Protein AF-A0A1G1EBN3-F1 (afdb_monomer_lite)

Radius of gyration: 19.45 Å; chains: 1; bounding box: 45×35×50 Å

Secondary structure (DSSP, 8-state):
-EEEESS-SS-----TT--EEEEPPTTS---HHHHHTTPPPEEEEEEETTEEEE--GGGGTSS--TTSSEEEE----GGGHHHHHHHHHHTT-SHHHHH-SHHHHHHHHHIIIIII--TT-

Structure (mmCIF, N/CA/C/O backbone):
data_AF-A0A1G1EBN3-F1
#
_entry.id   AF-A0A1G1EBN3-F1
#
loop_
_atom_site.group_PDB
_atom_site.id
_atom_site.type_symbol
_atom_site.label_atom_id
_atom_site.label_alt_id
_atom_site.label_comp_id
_atom_site.label_asym_id
_atom_site.label_entity_id
_atom_site.label_seq_id
_atom_site.pdbx_PDB_ins_code
_atom_site.Cartn_x
_atom_site.Cartn_y
_atom_site.Cartn_z
_atom_site.occupancy
_atom_site.B_iso_or_equiv
_atom_site.auth_seq_id
_atom_site.auth_comp_id
_atom_site.auth_asym_id
_atom_site.auth_atom_id
_atom_site.pdbx_PDB_model_num
ATOM 1 N N . MET A 1 1 ? -9.183 -0.673 -6.731 1.00 83.25 1 MET A N 1
ATOM 2 C CA . MET A 1 1 ? -7.808 -0.748 -6.195 1.00 83.25 1 MET A CA 1
ATOM 3 C C . MET A 1 1 ? -7.002 -1.691 -7.071 1.00 83.25 1 MET A C 1
ATOM 5 O O . MET A 1 1 ? -7.587 -2.631 -7.599 1.00 83.25 1 MET A O 1
ATOM 9 N N . TYR A 1 2 ? -5.710 -1.437 -7.246 1.00 86.19 2 TYR A N 1
ATOM 10 C CA . TYR A 1 2 ? -4.791 -2.349 -7.926 1.00 86.19 2 TYR A CA 1
ATOM 11 C C . TYR A 1 2 ? -3.740 -2.812 -6.922 1.00 86.19 2 TYR A C 1
ATOM 13 O O . TYR A 1 2 ? -3.338 -2.023 -6.069 1.00 86.19 2 TYR A O 1
ATOM 21 N N . ALA A 1 3 ? -3.318 -4.065 -7.014 1.00 88.50 3 ALA A N 1
ATOM 22 C CA . ALA A 1 3 ? -2.127 -4.556 -6.336 1.00 88.50 3 ALA A CA 1
ATOM 23 C C . ALA A 1 3 ? -1.322 -5.371 -7.336 1.00 88.50 3 ALA A C 1
ATOM 25 O O . ALA A 1 3 ? -1.903 -6.033 -8.199 1.00 88.50 3 ALA A O 1
ATOM 26 N N . TYR A 1 4 ? -0.004 -5.326 -7.217 1.00 87.44 4 TYR A N 1
ATOM 27 C CA . TYR A 1 4 ? 0.863 -6.137 -8.046 1.00 87.44 4 TYR A CA 1
ATOM 28 C C . TYR A 1 4 ? 1.952 -6.783 -7.205 1.00 87.44 4 TYR A C 1
ATOM 30 O O . TYR A 1 4 ? 2.278 -6.307 -6.119 1.00 87.44 4 TYR A O 1
ATOM 38 N N . ILE A 1 5 ? 2.497 -7.875 -7.723 1.00 84.56 5 ILE A N 1
ATOM 39 C CA . ILE A 1 5 ? 3.674 -8.531 -7.172 1.00 84.56 5 ILE A CA 1
ATOM 40 C C . ILE A 1 5 ? 4.777 -8.426 -8.214 1.00 84.56 5 ILE A C 1
ATOM 42 O O . ILE A 1 5 ? 4.575 -8.796 -9.373 1.00 84.56 5 ILE A O 1
ATOM 46 N N . GLU A 1 6 ? 5.919 -7.886 -7.782 1.00 79.00 6 GLU A N 1
ATOM 47 C CA . GLU A 1 6 ? 7.106 -7.762 -8.616 1.00 79.00 6 GLU A CA 1
ATOM 48 C C . GLU A 1 6 ? 7.623 -9.150 -9.013 1.00 79.00 6 GLU A C 1
ATOM 50 O O . GLU A 1 6 ? 7.814 -9.388 -10.192 1.00 79.00 6 GLU A O 1
ATOM 55 N N . TRP A 1 7 ? 7.836 -10.062 -8.061 1.00 75.44 7 TRP A N 1
ATOM 56 C CA . TRP A 1 7 ? 8.411 -11.387 -8.311 1.00 75.44 7 TRP A CA 1
ATOM 57 C C . TRP A 1 7 ? 7.324 -12.460 -8.247 1.00 75.44 7 TRP A C 1
ATOM 59 O O . TRP A 1 7 ? 6.870 -12.819 -7.160 1.00 75.44 7 TRP A O 1
ATOM 69 N N . GLY A 1 8 ? 6.883 -12.957 -9.404 1.00 70.81 8 GLY A N 1
ATOM 70 C CA . GLY A 1 8 ? 5.993 -14.116 -9.476 1.00 70.81 8 GLY A CA 1
ATOM 71 C C . GLY A 1 8 ? 6.654 -15.427 -9.017 1.00 70.81 8 GLY A C 1
ATOM 72 O O . GLY A 1 8 ? 7.665 -15.449 -8.319 1.00 70.81 8 GLY A O 1
ATOM 73 N N . SER A 1 9 ? 6.085 -16.567 -9.419 1.00 65.56 9 SER A N 1
ATOM 74 C CA . SER A 1 9 ? 6.592 -17.899 -9.036 1.00 65.56 9 SER A CA 1
ATOM 75 C C . SER A 1 9 ? 7.888 -18.317 -9.744 1.00 65.56 9 SER A C 1
ATOM 77 O O . SER A 1 9 ? 8.420 -19.384 -9.448 1.00 65.56 9 SER A O 1
ATOM 79 N N . GLN A 1 10 ? 8.370 -17.521 -10.700 1.00 63.09 10 GLN A N 1
ATOM 80 C CA . GLN A 1 10 ? 9.575 -17.776 -11.488 1.00 63.09 10 GLN A CA 1
ATOM 81 C C . GLN A 1 10 ? 10.571 -16.627 -11.290 1.00 63.09 10 GLN A C 1
ATOM 83 O O . GLN A 1 10 ? 10.177 -15.485 -11.054 1.00 63.09 10 GLN A O 1
ATOM 88 N N . GLY A 1 11 ? 11.872 -16.917 -11.367 1.00 60.91 11 GLY A N 1
ATOM 89 C CA . GLY A 1 11 ? 12.899 -15.875 -11.306 1.00 60.91 11 GLY A CA 1
ATOM 90 C C . GLY A 1 11 ? 12.799 -14.933 -12.509 1.00 60.91 11 GLY A C 1
ATOM 91 O O . GLY A 1 11 ? 12.636 -15.401 -13.633 1.00 60.91 11 GLY A O 1
ATOM 92 N N . LYS A 1 12 ? 12.918 -13.616 -12.292 1.00 63.53 12 LYS A N 1
ATOM 93 C CA . LYS A 1 12 ? 12.924 -12.653 -13.403 1.00 63.53 12 LYS A CA 1
ATOM 94 C C . LYS A 1 12 ? 14.179 -12.807 -14.241 1.00 63.53 12 LYS A C 1
ATOM 96 O O . LYS A 1 12 ? 15.291 -12.733 -13.713 1.00 63.53 12 LYS A O 1
ATOM 101 N N . THR A 1 13 ? 14.001 -12.924 -15.550 1.00 59.12 13 THR A N 1
ATOM 102 C CA . THR A 1 13 ? 15.106 -12.833 -16.500 1.00 59.12 13 THR A CA 1
ATOM 103 C C . THR A 1 13 ? 14.911 -11.575 -17.327 1.00 59.12 13 THR A C 1
ATOM 105 O O . THR A 1 13 ? 13.888 -11.396 -17.971 1.00 59.12 13 THR A O 1
ATOM 108 N N . GLN A 1 14 ? 15.894 -10.673 -17.334 1.00 60.78 14 GLN A N 1
ATOM 109 C CA . GLN A 1 14 ? 15.813 -9.503 -18.204 1.00 60.78 14 GLN A CA 1
ATOM 110 C C . GLN A 1 14 ? 16.029 -9.943 -19.661 1.00 60.78 14 GLN A C 1
ATOM 112 O O . GLN A 1 14 ? 17.167 -10.149 -20.087 1.00 60.78 14 GLN A O 1
ATOM 117 N N . VAL A 1 15 ? 14.952 -10.058 -20.439 1.00 58.12 15 VAL A N 1
ATOM 118 C CA . VAL A 1 15 ? 15.032 -10.264 -21.890 1.00 58.12 15 VAL A CA 1
ATOM 119 C C . VAL A 1 15 ? 15.064 -8.901 -22.589 1.00 58.12 15 VAL A C 1
ATOM 121 O O . VAL A 1 15 ? 14.064 -8.198 -22.698 1.00 58.12 15 VAL A O 1
ATOM 124 N N . GLY A 1 16 ? 16.245 -8.505 -23.071 1.00 65.50 16 GLY A N 1
ATOM 125 C CA . GLY A 1 16 ? 16.421 -7.311 -23.906 1.00 65.50 16 GLY A CA 1
ATOM 126 C C . GLY A 1 16 ? 16.182 -5.965 -23.199 1.00 65.50 16 GLY A C 1
ATOM 127 O O . GLY A 1 16 ? 16.508 -5.781 -22.023 1.00 65.50 16 GLY A O 1
ATOM 128 N N . ASN A 1 17 ? 15.650 -5.002 -23.958 1.00 72.25 17 ASN A N 1
ATOM 129 C CA . ASN A 1 17 ? 15.373 -3.626 -23.528 1.00 72.25 17 ASN A CA 1
ATOM 130 C C . ASN A 1 17 ? 13.898 -3.449 -23.118 1.00 72.25 17 ASN A C 1
ATOM 132 O O . ASN A 1 17 ? 13.270 -2.478 -23.508 1.00 72.25 17 ASN A O 1
ATOM 136 N N . ALA A 1 18 ? 13.306 -4.399 -22.395 1.00 81.81 18 ALA A N 1
ATOM 137 C CA . ALA A 1 18 ? 11.943 -4.231 -21.889 1.00 81.81 18 ALA A CA 1
ATOM 138 C C . ALA A 1 18 ? 11.926 -3.385 -20.593 1.00 81.81 18 ALA A C 1
ATOM 140 O O . ALA A 1 18 ? 12.887 -3.454 -19.815 1.00 81.81 18 ALA A O 1
ATOM 141 N N . PRO A 1 19 ? 10.856 -2.606 -20.331 1.00 87.31 19 PRO A N 1
ATOM 142 C CA . PRO A 1 19 ? 10.652 -1.947 -19.044 1.00 87.31 19 PRO A CA 1
ATOM 143 C C . PRO A 1 19 ? 10.577 -2.961 -17.900 1.00 87.31 19 PRO A C 1
ATOM 145 O O . PRO A 1 19 ? 9.825 -3.932 -17.975 1.00 87.31 19 PRO A O 1
ATOM 148 N N . ILE A 1 20 ? 11.323 -2.715 -16.824 1.00 85.56 20 ILE A N 1
ATOM 149 C CA . ILE A 1 20 ? 11.348 -3.575 -15.640 1.00 85.56 20 ILE A CA 1
ATOM 150 C C . ILE A 1 20 ? 10.962 -2.787 -14.393 1.00 85.56 20 ILE A C 1
ATOM 152 O O . ILE A 1 20 ? 11.478 -1.694 -14.157 1.00 85.56 20 ILE A O 1
ATOM 156 N N . ILE A 1 21 ? 10.060 -3.359 -13.592 1.00 88.75 21 ILE A N 1
ATOM 157 C CA . ILE A 1 21 ? 9.781 -2.882 -12.236 1.00 88.75 21 ILE A CA 1
ATOM 158 C C . ILE A 1 21 ? 10.837 -3.462 -11.302 1.00 88.75 21 ILE A C 1
ATOM 160 O O . ILE A 1 21 ? 11.116 -4.659 -11.373 1.00 88.75 21 ILE A O 1
ATOM 164 N N . THR A 1 22 ? 11.393 -2.616 -10.441 1.00 86.81 22 THR A N 1
ATOM 165 C CA . THR A 1 22 ? 12.380 -2.975 -9.422 1.00 86.81 22 THR A CA 1
ATOM 166 C C . THR A 1 22 ? 12.010 -2.343 -8.088 1.00 86.81 22 THR A C 1
ATOM 168 O O . THR A 1 22 ? 11.879 -1.115 -8.007 1.00 86.81 22 THR A O 1
ATOM 171 N N . SER A 1 23 ? 11.868 -3.162 -7.045 1.00 88.75 23 SER A N 1
ATOM 172 C CA . SER A 1 23 ? 11.774 -2.694 -5.664 1.00 88.75 23 SER A CA 1
ATOM 173 C C . SER A 1 23 ? 13.069 -2.040 -5.210 1.00 88.75 23 SER A C 1
ATOM 175 O O . SER A 1 23 ? 14.178 -2.529 -5.437 1.00 88.75 23 SER A O 1
ATOM 177 N N . LEU A 1 24 ? 12.919 -0.895 -4.558 1.00 88.19 24 LEU A N 1
ATOM 178 C CA . LEU A 1 24 ? 14.011 -0.192 -3.924 1.00 88.19 24 LEU A CA 1
ATOM 179 C C . LEU A 1 24 ? 14.191 -0.719 -2.498 1.00 88.19 24 LEU A C 1
ATOM 181 O O . LEU A 1 24 ? 13.207 -0.881 -1.778 1.00 88.19 24 LEU A O 1
ATOM 185 N N . PRO A 1 25 ? 15.438 -0.929 -2.050 1.00 78.94 25 PRO A N 1
ATOM 186 C CA . PRO A 1 25 ? 15.705 -1.451 -0.717 1.00 78.94 25 PRO A CA 1
ATOM 187 C C . PRO A 1 25 ? 15.131 -0.540 0.378 1.00 78.94 25 PRO A C 1
ATOM 189 O O . PRO A 1 25 ? 15.141 0.683 0.250 1.00 78.94 25 PRO A O 1
ATOM 192 N N . GLY A 1 26 ? 14.722 -1.122 1.510 1.00 70.19 26 GLY A N 1
ATOM 193 C CA . GLY A 1 26 ? 14.051 -0.420 2.620 1.00 70.19 26 GLY A CA 1
ATOM 194 C C . GLY A 1 26 ? 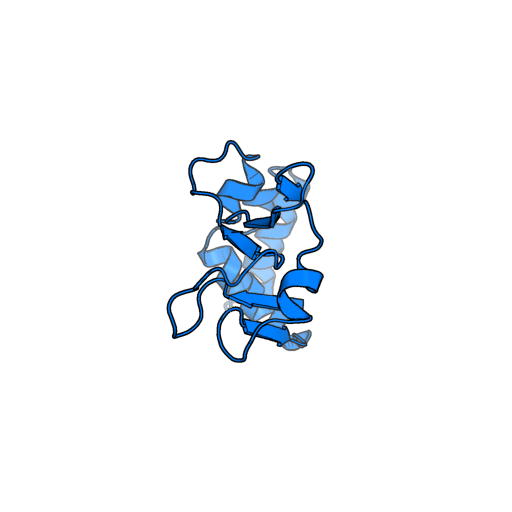14.839 0.701 3.320 1.00 70.19 26 GLY A C 1
ATOM 195 O O . GLY A 1 26 ? 14.331 1.317 4.249 1.00 70.19 26 GLY A O 1
ATOM 196 N N . ASN A 1 27 ? 16.061 0.998 2.872 1.00 76.94 27 ASN A N 1
ATOM 197 C CA . ASN A 1 27 ? 16.904 2.076 3.393 1.00 76.94 27 ASN A CA 1
ATOM 198 C C . ASN A 1 27 ? 16.818 3.367 2.561 1.00 76.94 27 ASN A C 1
ATOM 200 O O . ASN A 1 27 ? 17.630 4.273 2.751 1.00 76.94 27 ASN A O 1
ATOM 204 N N . VAL A 1 28 ? 15.878 3.462 1.614 1.00 81.12 28 VAL A N 1
ATOM 205 C CA . VAL A 1 28 ? 15.655 4.709 0.875 1.00 81.12 28 VAL A CA 1
ATOM 206 C C . VAL A 1 28 ? 15.161 5.791 1.842 1.00 81.12 28 VAL A C 1
ATOM 208 O O . VAL A 1 28 ? 14.154 5.580 2.526 1.00 81.12 28 VAL A O 1
ATOM 211 N N . PRO A 1 29 ? 15.819 6.968 1.892 1.00 83.50 29 PRO A N 1
ATOM 212 C CA . PRO A 1 29 ? 15.318 8.104 2.651 1.00 83.50 29 PRO A CA 1
ATOM 213 C C . PRO A 1 29 ? 13.904 8.453 2.185 1.00 83.50 29 PRO A C 1
ATOM 215 O O . PRO A 1 29 ? 13.692 8.863 1.045 1.00 83.50 29 PRO A O 1
ATOM 218 N N . SER A 1 30 ? 12.929 8.268 3.067 1.00 84.56 30 SER A N 1
ATOM 219 C CA . SER A 1 30 ? 11.520 8.508 2.780 1.00 84.56 30 SER A CA 1
ATOM 220 C C . SER A 1 30 ? 10.896 9.362 3.876 1.00 84.56 30 SER A C 1
ATOM 222 O O . SER A 1 30 ? 11.418 9.495 4.985 1.00 84.56 30 SER A O 1
ATOM 224 N N . HIS A 1 31 ? 9.774 10.000 3.556 1.00 88.56 31 HIS A N 1
ATOM 225 C CA . HIS A 1 31 ? 9.028 10.765 4.546 1.00 88.56 31 HIS A CA 1
ATOM 226 C C . HIS A 1 31 ? 8.536 9.836 5.668 1.00 88.56 31 HIS A C 1
ATOM 228 O O . HIS A 1 31 ? 8.073 8.733 5.384 1.00 88.56 31 HIS A O 1
ATOM 234 N N . ARG A 1 32 ? 8.527 10.307 6.926 1.00 88.00 32 ARG A N 1
ATOM 235 C CA . ARG A 1 32 ? 8.065 9.544 8.110 1.00 88.00 32 ARG A CA 1
ATOM 236 C C . ARG A 1 32 ? 6.746 8.799 7.875 1.00 88.00 32 ARG A C 1
ATOM 238 O O . ARG A 1 32 ? 6.588 7.662 8.300 1.00 88.00 32 ARG A O 1
ATOM 245 N N . ARG A 1 33 ? 5.813 9.431 7.161 1.00 89.38 33 ARG A N 1
ATOM 246 C CA . ARG A 1 33 ? 4.525 8.827 6.775 1.00 89.38 33 ARG A CA 1
ATOM 247 C C . ARG A 1 33 ? 4.673 7.522 6.002 1.00 89.38 33 ARG A C 1
ATOM 249 O O . ARG A 1 33 ? 3.968 6.576 6.307 1.00 89.38 33 ARG A O 1
ATOM 256 N N . HIS A 1 34 ? 5.587 7.454 5.042 1.00 89.00 34 HIS A N 1
ATOM 257 C CA . HIS A 1 34 ? 5.793 6.253 4.232 1.00 89.00 34 HIS A CA 1
ATOM 258 C C . HIS A 1 34 ? 6.412 5.117 5.044 1.00 89.00 34 HIS A C 1
ATOM 260 O O . HIS A 1 34 ? 6.068 3.959 4.832 1.00 89.00 34 HIS A O 1
ATOM 266 N N . TYR A 1 35 ? 7.236 5.459 6.038 1.00 88.31 35 TYR A N 1
ATOM 267 C CA . TYR A 1 35 ? 7.728 4.495 7.014 1.00 88.31 35 TYR A CA 1
ATOM 268 C C . TYR A 1 35 ? 6.597 3.936 7.893 1.00 88.31 35 TYR A C 1
ATOM 270 O O . TYR A 1 35 ? 6.476 2.725 8.038 1.00 88.31 35 TYR A O 1
ATOM 278 N N . VAL A 1 36 ? 5.720 4.796 8.428 1.00 90.69 36 VAL A N 1
ATOM 279 C CA . VAL A 1 36 ? 4.550 4.366 9.226 1.00 90.69 36 VAL A CA 1
ATOM 280 C C . VAL A 1 36 ? 3.577 3.523 8.399 1.00 90.69 36 VAL A C 1
ATOM 282 O O . VAL A 1 36 ? 3.033 2.547 8.903 1.00 90.69 36 VAL A O 1
ATOM 285 N N . GLN A 1 37 ? 3.395 3.861 7.120 1.00 90.81 37 GLN A N 1
ATOM 286 C CA . GLN A 1 37 ? 2.612 3.061 6.171 1.00 90.81 37 GLN A CA 1
ATOM 287 C C . GLN A 1 37 ? 3.234 1.691 5.874 1.00 90.81 37 GLN A C 1
ATOM 289 O O . GLN A 1 37 ? 2.563 0.863 5.266 1.00 90.81 37 GLN A O 1
ATOM 294 N N . GLN A 1 38 ? 4.483 1.454 6.293 1.00 86.81 38 GLN A N 1
ATOM 295 C CA . GLN A 1 38 ? 5.255 0.254 5.968 1.00 86.81 38 GLN A CA 1
ATOM 296 C C . GLN A 1 38 ? 5.376 0.057 4.446 1.00 86.81 38 GLN A C 1
ATOM 298 O O . GLN A 1 38 ? 5.322 -1.061 3.941 1.00 86.81 38 GLN A O 1
ATOM 303 N N . SER A 1 39 ? 5.503 1.163 3.707 1.00 85.69 39 SER A N 1
ATOM 304 C CA . SER A 1 39 ? 5.540 1.156 2.245 1.00 85.69 39 SER A CA 1
ATOM 305 C C . SER A 1 39 ? 6.928 0.806 1.714 1.00 85.69 39 SER A C 1
ATOM 307 O O . SER A 1 39 ? 7.932 1.365 2.157 1.00 85.69 39 SER A O 1
ATOM 309 N N . GLU A 1 40 ? 6.967 -0.029 0.680 1.00 85.94 40 GLU A N 1
ATOM 310 C CA . GLU A 1 40 ? 8.146 -0.244 -0.160 1.00 85.94 40 GLU A CA 1
ATOM 311 C C . GLU A 1 40 ? 8.000 0.546 -1.467 1.00 85.94 40 GLU A C 1
ATOM 313 O O . GLU A 1 40 ? 6.919 0.616 -2.058 1.00 85.94 40 GLU A O 1
ATOM 318 N N . TYR A 1 41 ? 9.086 1.178 -1.913 1.00 88.56 41 TYR A N 1
ATOM 319 C CA . TYR A 1 41 ? 9.096 1.925 -3.167 1.00 88.56 41 TYR A CA 1
ATOM 320 C C . TYR A 1 41 ? 9.544 1.048 -4.316 1.00 88.56 41 TYR A C 1
ATOM 322 O O . TYR A 1 41 ? 10.400 0.187 -4.162 1.00 88.56 41 TYR A O 1
ATOM 330 N N . THR A 1 42 ? 9.026 1.344 -5.498 1.00 90.31 42 THR A N 1
ATOM 331 C CA . THR A 1 42 ? 9.414 0.669 -6.733 1.00 90.31 42 THR A CA 1
ATOM 332 C C . THR A 1 42 ? 9.641 1.699 -7.826 1.00 90.31 42 THR A C 1
ATOM 334 O O . THR A 1 42 ? 9.024 2.768 -7.831 1.00 90.31 42 THR A O 1
ATOM 337 N N . ILE A 1 43 ? 10.515 1.374 -8.769 1.00 91.56 43 ILE A N 1
ATOM 338 C CA . ILE A 1 43 ? 10.724 2.151 -9.992 1.00 91.56 43 ILE A CA 1
ATOM 339 C C . ILE A 1 43 ? 10.487 1.259 -11.201 1.00 91.56 43 ILE A C 1
ATOM 341 O O . ILE A 1 43 ? 10.728 0.059 -11.130 1.00 91.56 43 ILE A O 1
ATOM 345 N N . CYS A 1 44 ? 10.040 1.849 -12.306 1.00 90.56 44 CYS A N 1
ATOM 346 C CA . CYS A 1 44 ? 9.992 1.185 -13.601 1.00 90.56 44 CYS A CA 1
ATOM 347 C C . CYS A 1 44 ? 10.989 1.871 -14.536 1.00 90.56 44 CYS A C 1
ATOM 349 O O . CYS A 1 44 ? 10.961 3.097 -14.677 1.00 90.56 44 CYS A O 1
ATOM 351 N N . ALA A 1 45 ? 11.897 1.107 -15.140 1.00 91.56 45 ALA A N 1
ATOM 352 C CA . ALA A 1 45 ? 12.918 1.660 -16.020 1.00 91.56 45 ALA A CA 1
ATOM 353 C C . ALA A 1 45 ? 13.257 0.732 -17.188 1.00 91.56 45 ALA A C 1
ATOM 355 O O . ALA A 1 45 ? 13.138 -0.486 -17.094 1.00 91.56 45 ALA A O 1
ATOM 356 N N . GLU A 1 46 ? 13.721 1.321 -18.284 1.00 89.38 46 GLU A N 1
ATOM 357 C CA . GLU A 1 46 ? 14.139 0.622 -19.497 1.00 89.38 46 GLU A CA 1
ATOM 358 C C . GLU A 1 46 ? 15.571 1.024 -19.872 1.00 89.38 46 GLU A C 1
ATOM 360 O O . GLU A 1 46 ? 15.960 2.191 -19.759 1.00 89.38 46 GLU A O 1
ATOM 365 N N . LYS A 1 47 ? 16.373 0.061 -20.341 1.00 88.31 47 LYS A N 1
ATOM 366 C CA . LYS A 1 47 ? 17.680 0.345 -20.948 1.00 88.31 47 LYS A CA 1
ATOM 367 C C . LYS A 1 47 ? 17.479 0.750 -22.407 1.00 88.31 47 LYS A C 1
ATOM 369 O O . LYS A 1 47 ? 17.098 -0.066 -23.233 1.00 88.31 47 LYS A O 1
ATOM 374 N N . THR A 1 48 ? 17.798 1.994 -22.733 1.00 86.19 48 THR A N 1
ATOM 375 C CA . THR A 1 48 ? 17.738 2.542 -24.096 1.00 86.19 48 THR A CA 1
ATOM 376 C C . THR A 1 48 ? 19.147 2.777 -24.653 1.00 86.19 48 THR A C 1
ATOM 378 O O . THR A 1 48 ? 20.143 2.660 -23.937 1.00 86.19 48 THR A O 1
ATOM 381 N N . LYS A 1 49 ? 19.260 3.175 -25.930 1.00 88.06 49 LYS A N 1
ATOM 382 C CA . LYS A 1 49 ? 20.554 3.571 -26.529 1.00 88.06 49 LYS A CA 1
ATOM 383 C C . LYS A 1 49 ? 21.176 4.795 -25.842 1.00 88.06 49 LYS A C 1
ATOM 385 O O . LYS A 1 49 ? 22.381 4.994 -25.932 1.00 88.06 49 LYS A O 1
ATOM 390 N N . GLN A 1 50 ? 20.356 5.612 -25.186 1.00 88.75 50 GLN A N 1
ATOM 391 C CA . GLN A 1 50 ? 20.744 6.845 -24.507 1.00 88.75 50 GLN A CA 1
ATOM 392 C C . GLN A 1 50 ? 21.012 6.640 -23.006 1.00 88.75 50 GLN A C 1
ATOM 394 O O . GLN A 1 50 ? 21.384 7.592 -22.326 1.00 88.75 50 GLN A O 1
ATOM 399 N N . GLY A 1 51 ? 20.839 5.419 -22.485 1.00 88.75 51 GLY A N 1
ATOM 400 C CA . GLY A 1 51 ? 20.985 5.095 -21.065 1.00 88.75 51 GLY A CA 1
ATOM 401 C C . GLY A 1 51 ? 19.703 4.537 -20.447 1.00 88.75 51 GLY A C 1
ATOM 402 O O . GLY A 1 51 ? 18.791 4.107 -21.154 1.00 88.75 51 GLY A O 1
ATOM 403 N N . VAL A 1 52 ? 19.646 4.515 -19.115 1.00 89.81 52 VAL A N 1
ATOM 404 C CA . VAL A 1 52 ? 18.471 4.048 -18.365 1.00 89.81 52 VAL A CA 1
ATOM 405 C C . VAL A 1 52 ? 17.456 5.182 -18.267 1.00 89.81 52 VAL A C 1
ATOM 407 O O . VAL A 1 52 ? 17.784 6.257 -17.769 1.00 89.81 52 VAL A O 1
ATOM 410 N N . MET A 1 53 ? 16.234 4.935 -18.733 1.00 92.56 53 MET A N 1
ATOM 411 C CA . MET A 1 53 ? 15.131 5.894 -18.702 1.00 92.56 53 MET A CA 1
ATOM 412 C C . MET A 1 53 ? 14.011 5.378 -17.805 1.00 92.56 53 MET A C 1
ATOM 414 O O . MET A 1 53 ? 13.718 4.183 -17.809 1.00 92.56 53 MET A O 1
ATOM 418 N N . TYR A 1 54 ? 13.375 6.276 -17.052 1.00 93.94 54 TYR A N 1
ATOM 419 C CA . TYR A 1 54 ? 12.168 5.940 -16.301 1.00 93.94 54 TYR A CA 1
ATOM 420 C C . TYR A 1 54 ? 10.992 5.718 -17.245 1.00 93.94 54 TYR A C 1
ATOM 422 O O . TYR A 1 54 ? 10.793 6.482 -18.190 1.00 93.94 54 TYR A O 1
ATOM 430 N N . MET A 1 55 ? 10.197 4.702 -16.936 1.00 91.56 55 MET A N 1
ATOM 431 C CA . MET A 1 55 ? 9.008 4.322 -17.685 1.00 91.56 55 MET A CA 1
ATOM 432 C C . MET A 1 55 ? 7.791 4.282 -16.762 1.00 91.56 55 MET A C 1
ATOM 434 O O . MET A 1 55 ? 7.912 4.260 -15.539 1.00 91.56 55 MET A O 1
ATOM 438 N N . LEU A 1 56 ? 6.601 4.262 -17.360 1.00 90.44 56 LEU A N 1
ATOM 439 C CA . LEU A 1 56 ? 5.361 3.999 -16.635 1.00 90.44 56 LEU A CA 1
ATOM 440 C C . LEU A 1 56 ? 5.333 2.534 -16.170 1.00 90.44 56 LEU A C 1
ATOM 442 O O . LEU A 1 56 ? 5.737 1.643 -16.923 1.00 90.44 56 LEU A O 1
ATOM 446 N N . HIS A 1 57 ? 4.848 2.265 -14.955 1.00 88.12 57 HIS A N 1
ATOM 447 C CA . HIS A 1 57 ? 4.717 0.895 -14.434 1.00 88.12 57 HIS A CA 1
ATOM 448 C C . HIS A 1 57 ? 3.783 0.047 -15.299 1.00 88.12 57 HIS A C 1
ATOM 450 O O . HIS A 1 57 ? 4.037 -1.137 -15.486 1.00 88.12 57 HIS A O 1
ATOM 456 N N . GLU A 1 58 ? 2.754 0.654 -15.892 1.00 86.31 58 GLU A N 1
ATOM 457 C CA . GLU A 1 58 ? 1.818 0.010 -16.815 1.00 86.31 58 GLU A CA 1
ATOM 458 C C . GLU A 1 58 ? 2.532 -0.636 -18.012 1.00 86.31 58 GLU A C 1
ATOM 460 O O . GLU A 1 58 ? 2.121 -1.699 -18.480 1.00 86.31 58 GLU A O 1
ATOM 465 N N . ASN A 1 59 ? 3.642 -0.046 -18.470 1.00 86.94 59 ASN A N 1
ATOM 466 C CA . ASN A 1 59 ? 4.397 -0.563 -19.609 1.00 86.94 59 ASN A CA 1
ATOM 467 C C . ASN A 1 59 ? 5.086 -1.895 -19.291 1.00 86.94 59 ASN A C 1
ATOM 469 O O . ASN A 1 59 ? 5.251 -2.715 -20.190 1.00 86.94 59 ASN A O 1
ATOM 473 N N . ALA A 1 60 ? 5.439 -2.140 -18.025 1.00 83.88 60 ALA A N 1
ATOM 474 C CA . ALA A 1 60 ? 6.015 -3.414 -17.596 1.00 83.88 60 ALA A CA 1
ATOM 475 C C . ALA A 1 60 ? 4.986 -4.561 -17.588 1.00 83.88 60 ALA A C 1
ATOM 477 O O . ALA A 1 60 ? 5.374 -5.724 -17.547 1.00 83.88 60 ALA A O 1
ATOM 478 N N . PHE A 1 61 ? 3.684 -4.255 -17.653 1.00 80.81 61 PHE A N 1
ATOM 479 C CA . PHE A 1 61 ? 2.612 -5.253 -17.754 1.00 80.81 61 PHE A CA 1
ATOM 480 C C . PHE A 1 61 ? 2.102 -5.446 -19.189 1.00 80.81 61 PHE A C 1
ATOM 482 O O . PHE A 1 61 ? 1.476 -6.460 -19.478 1.00 80.81 61 PHE A O 1
ATOM 489 N N . ALA A 1 62 ? 2.362 -4.499 -20.097 1.00 75.75 62 ALA A N 1
ATOM 490 C CA . ALA A 1 62 ? 1.856 -4.530 -21.472 1.00 75.75 62 ALA A CA 1
ATOM 491 C C . ALA A 1 62 ? 2.535 -5.582 -22.376 1.00 75.75 62 ALA A C 1
ATOM 493 O O . ALA A 1 62 ? 2.011 -5.889 -23.445 1.00 75.75 62 ALA A O 1
ATOM 494 N N . GLY A 1 63 ? 3.683 -6.127 -21.962 1.00 63.03 63 GLY A N 1
ATOM 495 C CA . GLY A 1 63 ? 4.451 -7.117 -22.727 1.00 63.03 63 GLY A CA 1
ATOM 496 C C . GLY A 1 63 ? 5.138 -8.184 -21.876 1.00 63.03 63 GLY A C 1
ATOM 497 O O . GLY A 1 63 ? 6.049 -8.839 -22.372 1.00 63.03 63 GLY A O 1
ATOM 498 N N . ALA A 1 64 ? 4.745 -8.335 -20.606 1.00 59.09 64 ALA A N 1
ATOM 499 C CA . ALA A 1 64 ? 5.281 -9.390 -19.753 1.00 59.09 64 ALA A CA 1
ATOM 500 C C . ALA A 1 64 ? 4.816 -10.762 -20.264 1.00 59.09 64 ALA A C 1
ATOM 502 O O . ALA A 1 64 ? 3.622 -10.960 -20.500 1.00 59.09 64 ALA A O 1
ATOM 503 N N . GLU A 1 65 ? 5.749 -11.706 -20.412 1.00 59.59 65 GLU A N 1
ATOM 504 C CA . GLU A 1 65 ? 5.392 -13.119 -20.544 1.00 59.59 65 GLU A CA 1
ATOM 505 C C . GLU A 1 65 ? 4.632 -13.567 -19.283 1.00 59.59 65 GLU A C 1
ATOM 507 O O . GLU A 1 65 ? 4.827 -13.022 -18.189 1.00 59.59 65 GLU A O 1
ATOM 512 N N . GLU A 1 66 ? 3.716 -14.528 -19.435 1.00 56.50 66 GLU A N 1
ATOM 513 C CA . GLU A 1 66 ? 2.891 -15.017 -18.328 1.00 56.50 66 GLU A CA 1
ATOM 514 C C . GLU A 1 66 ? 3.769 -15.431 -17.131 1.00 56.50 66 GLU A C 1
ATOM 516 O O . GLU A 1 66 ? 4.499 -16.418 -17.188 1.00 56.50 66 GLU A O 1
ATOM 521 N N . GLY A 1 67 ? 3.672 -14.690 -16.020 1.00 58.12 67 GLY A N 1
ATOM 522 C CA . GLY A 1 67 ? 4.213 -15.105 -14.722 1.00 58.12 67 GLY A CA 1
ATOM 523 C C . GLY A 1 67 ? 5.360 -14.277 -14.135 1.00 58.12 67 GLY A C 1
ATOM 524 O O . GLY A 1 67 ? 5.724 -14.546 -12.991 1.00 58.12 67 GLY A O 1
ATOM 525 N N . GLU A 1 68 ? 5.901 -13.269 -14.831 1.00 70.38 68 GLU A N 1
ATOM 526 C CA . GLU A 1 68 ? 6.981 -12.438 -14.261 1.00 70.38 68 GLU A CA 1
ATOM 527 C C . GLU A 1 68 ? 6.468 -11.380 -13.277 1.00 70.38 68 GLU A C 1
ATOM 529 O O . GLU A 1 68 ? 6.931 -11.334 -12.140 1.00 70.38 68 GLU A O 1
ATOM 534 N N . ASN A 1 69 ? 5.486 -10.568 -13.690 1.00 76.44 69 ASN A N 1
ATOM 535 C CA . ASN A 1 69 ? 4.802 -9.594 -12.838 1.00 76.44 69 ASN A CA 1
ATOM 536 C C . ASN A 1 69 ? 3.304 -9.920 -12.814 1.00 76.44 69 ASN A C 1
ATOM 538 O O . ASN A 1 69 ? 2.682 -10.086 -13.864 1.00 76.44 69 ASN A O 1
ATOM 542 N N . LEU A 1 70 ? 2.702 -9.981 -11.626 1.00 82.81 70 LEU A N 1
ATOM 543 C CA . LEU A 1 70 ? 1.274 -10.275 -11.475 1.00 82.81 70 LEU A CA 1
ATOM 544 C C . LEU A 1 70 ? 0.523 -9.009 -11.080 1.00 82.81 70 LEU A C 1
ATOM 546 O O . LEU A 1 70 ? 0.947 -8.323 -10.155 1.00 82.81 70 LEU A O 1
ATOM 550 N N . LEU A 1 71 ? -0.589 -8.710 -11.754 1.00 85.75 71 LEU A N 1
ATOM 551 C CA . LEU A 1 71 ? -1.433 -7.545 -11.485 1.00 85.75 71 LEU A CA 1
ATOM 552 C C . LEU A 1 71 ? -2.868 -7.990 -11.210 1.00 85.75 71 LEU A C 1
ATOM 554 O O . LEU A 1 71 ? -3.504 -8.638 -12.040 1.00 85.75 71 LEU A O 1
ATOM 558 N N . TRP A 1 72 ? -3.408 -7.566 -10.073 1.00 87.88 72 TRP A N 1
ATOM 559 C CA . TRP A 1 72 ? -4.802 -7.784 -9.712 1.00 87.88 72 TRP A CA 1
ATOM 560 C C . TRP A 1 72 ? -5.535 -6.463 -9.557 1.00 87.88 72 TRP A C 1
ATOM 562 O O . TRP A 1 72 ? -5.023 -5.488 -9.000 1.00 87.88 72 TRP A O 1
ATOM 572 N N . LYS A 1 73 ? -6.789 -6.458 -10.005 1.00 90.31 73 LYS A N 1
ATOM 573 C CA . LYS A 1 73 ? -7.736 -5.378 -9.759 1.00 90.31 73 LYS A CA 1
ATOM 574 C C . LYS A 1 73 ? -8.787 -5.859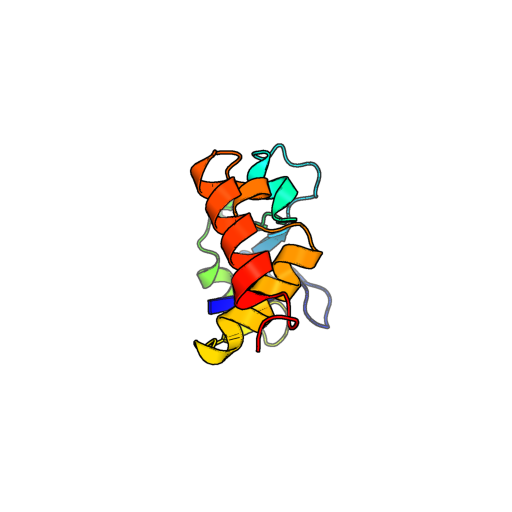 -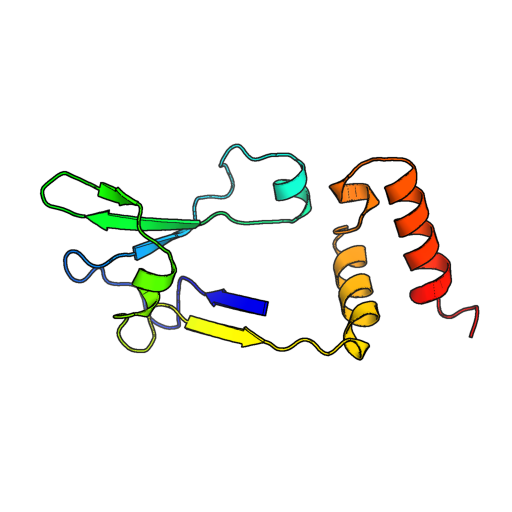8.772 1.00 90.31 73 LYS A C 1
ATOM 576 O O . LYS A 1 73 ? -9.503 -6.818 -9.040 1.00 90.31 73 LYS A O 1
ATOM 581 N N . PHE A 1 74 ? -8.917 -5.138 -7.668 1.00 88.88 74 PHE A N 1
ATOM 582 C CA . PHE A 1 74 ? -9.911 -5.407 -6.638 1.00 88.88 74 PHE A CA 1
ATOM 583 C C . PHE A 1 74 ? -10.956 -4.298 -6.598 1.00 88.88 74 PHE A C 1
ATOM 585 O O . PHE A 1 74 ? -10.628 -3.102 -6.586 1.00 88.88 74 PHE A O 1
ATOM 592 N N . THR A 1 75 ? -12.215 -4.710 -6.503 1.00 93.62 75 THR A N 1
ATOM 593 C CA . THR A 1 75 ? -13.320 -3.850 -6.082 1.00 93.62 75 THR A CA 1
ATOM 594 C C . THR A 1 75 ? -13.586 -4.154 -4.617 1.00 93.62 75 THR A C 1
ATOM 596 O O . THR A 1 75 ? -14.089 -5.226 -4.297 1.00 93.62 75 THR A O 1
ATOM 599 N N . LEU A 1 76 ? -13.211 -3.234 -3.727 1.00 88.94 76 LEU A N 1
ATOM 600 C CA . LEU A 1 76 ? -13.471 -3.385 -2.299 1.00 88.94 76 LEU A CA 1
ATOM 601 C C . LEU A 1 76 ? -14.892 -2.876 -2.003 1.00 88.94 76 LEU A C 1
ATOM 603 O O . LEU A 1 76 ? -15.163 -1.700 -2.268 1.00 88.94 76 LEU A O 1
ATOM 607 N N . PRO A 1 77 ? -15.807 -3.715 -1.488 1.00 95.19 77 PRO A N 1
ATOM 608 C CA . PRO A 1 77 ? -17.139 -3.251 -1.146 1.00 95.19 77 PRO A CA 1
ATOM 609 C C . PRO A 1 77 ? -17.089 -2.375 0.107 1.00 95.19 77 PRO A C 1
ATOM 611 O O . PRO A 1 77 ? -16.285 -2.593 1.012 1.00 95.19 77 PRO A O 1
ATOM 614 N N . ILE A 1 78 ? -17.978 -1.383 0.179 1.00 94.56 78 ILE A N 1
ATOM 615 C CA . ILE A 1 78 ? -18.012 -0.434 1.301 1.00 94.56 78 ILE A CA 1
ATOM 616 C C . ILE A 1 78 ? -18.284 -1.116 2.650 1.00 94.56 78 ILE A C 1
ATOM 618 O O . ILE A 1 78 ? -17.838 -0.624 3.684 1.00 94.56 78 ILE A O 1
ATOM 622 N N . SER A 1 79 ? -18.953 -2.273 2.636 1.00 95.19 79 SER A N 1
ATOM 623 C CA . SER A 1 79 ? -19.186 -3.107 3.818 1.00 95.19 79 SER A CA 1
ATOM 624 C C . SER A 1 79 ? -17.891 -3.572 4.488 1.00 95.19 79 SER A C 1
ATOM 626 O O . SER A 1 79 ? -17.875 -3.759 5.699 1.00 95.19 79 SER A O 1
ATOM 628 N N . GLU A 1 80 ? -16.789 -3.691 3.740 1.00 95.06 80 GLU A N 1
ATOM 629 C CA . GLU A 1 80 ? -15.487 -4.098 4.284 1.00 95.06 80 GLU A CA 1
ATOM 630 C C . GLU A 1 80 ? -14.715 -2.949 4.930 1.00 95.06 80 GLU A C 1
ATOM 632 O O . GLU A 1 80 ? -13.675 -3.181 5.543 1.00 95.06 80 GLU A O 1
ATOM 637 N N . ARG A 1 81 ? -15.200 -1.704 4.833 1.00 93.25 81 ARG A N 1
ATOM 638 C CA . ARG A 1 81 ? -14.474 -0.525 5.324 1.00 93.25 81 ARG A CA 1
ATOM 639 C C . ARG A 1 81 ? -14.052 -0.678 6.785 1.00 93.25 81 ARG A C 1
ATOM 641 O O . ARG A 1 81 ? -12.890 -0.445 7.098 1.00 93.25 81 ARG A O 1
ATOM 648 N N . ILE A 1 82 ? -14.973 -1.065 7.668 1.00 94.62 82 ILE A N 1
ATOM 649 C CA . ILE A 1 82 ? -14.679 -1.184 9.104 1.00 94.62 82 ILE A CA 1
ATOM 650 C C . ILE A 1 82 ? -13.729 -2.353 9.380 1.00 94.62 82 ILE A C 1
ATOM 652 O O . I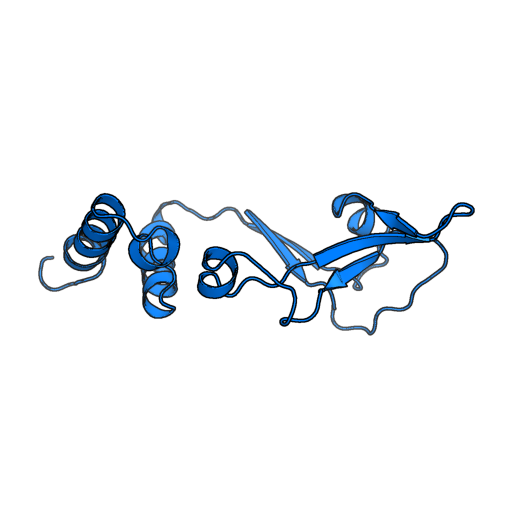LE A 1 82 ? -12.798 -2.203 10.168 1.00 94.62 82 ILE A O 1
ATOM 656 N N . ASN A 1 83 ? -13.895 -3.479 8.680 1.00 94.00 83 ASN A N 1
ATOM 657 C CA . ASN A 1 83 ? -12.996 -4.628 8.800 1.00 94.00 83 ASN A CA 1
ATOM 658 C C . ASN A 1 83 ? -11.562 -4.256 8.404 1.00 94.00 83 ASN A C 1
ATOM 660 O O . ASN A 1 83 ? -10.620 -4.538 9.142 1.00 94.00 83 ASN A O 1
ATOM 664 N N . VAL A 1 84 ? -11.398 -3.566 7.273 1.00 93.75 84 VAL A N 1
ATOM 665 C CA . VAL A 1 84 ? -10.091 -3.105 6.790 1.00 93.75 84 VAL A CA 1
ATOM 666 C C . VAL A 1 84 ? -9.484 -2.077 7.742 1.00 93.75 84 VAL A C 1
ATOM 668 O O . VAL A 1 84 ? -8.323 -2.217 8.115 1.00 93.75 84 VAL A O 1
ATOM 671 N N . LEU A 1 85 ? -10.257 -1.084 8.194 1.00 94.44 85 LEU A N 1
ATOM 672 C CA . LEU A 1 85 ? -9.767 -0.080 9.144 1.00 94.44 85 LEU A CA 1
ATOM 673 C C . LEU A 1 85 ? -9.329 -0.703 10.473 1.00 94.44 85 LEU A C 1
ATOM 675 O O . LEU A 1 85 ? -8.323 -0.278 11.029 1.00 94.44 85 LEU A O 1
ATOM 679 N N . LYS A 1 86 ? -10.018 -1.746 10.949 1.00 95.19 86 LYS A N 1
ATOM 680 C CA . LYS A 1 86 ? -9.602 -2.499 12.137 1.00 95.19 86 LYS A CA 1
ATOM 681 C C . LYS A 1 86 ? -8.240 -3.167 11.951 1.00 95.19 86 LYS A C 1
ATOM 683 O O . LYS A 1 86 ? -7.404 -3.125 12.848 1.00 95.19 86 LYS A O 1
ATOM 688 N N . ILE A 1 87 ? -8.026 -3.802 10.798 1.00 95.19 87 ILE A N 1
ATOM 689 C CA . ILE A 1 87 ? -6.754 -4.463 10.473 1.00 95.19 87 ILE A CA 1
ATOM 690 C C . ILE A 1 87 ? -5.627 -3.428 10.410 1.00 95.19 87 ILE A C 1
ATOM 692 O O . ILE A 1 87 ? -4.580 -3.632 11.017 1.00 95.19 87 ILE A O 1
ATOM 696 N N . LEU A 1 88 ? -5.859 -2.305 9.726 1.00 94.44 88 LEU A N 1
ATOM 697 C CA . LEU A 1 88 ? -4.881 -1.225 9.607 1.00 94.44 88 LEU A CA 1
ATOM 698 C C . LEU A 1 88 ? -4.551 -0.593 10.966 1.00 94.44 88 LEU A C 1
ATOM 700 O O . LEU A 1 88 ? -3.377 -0.384 11.266 1.00 94.44 88 LEU A O 1
ATOM 704 N N . ASP A 1 89 ? -5.550 -0.362 11.823 1.00 95.12 89 ASP A N 1
ATOM 705 C CA . ASP A 1 89 ? -5.324 0.196 13.160 1.00 95.12 89 ASP A CA 1
ATOM 706 C C . ASP A 1 89 ? -4.471 -0.734 14.040 1.00 95.12 89 ASP A C 1
ATOM 708 O O . ASP A 1 89 ? -3.551 -0.266 14.710 1.00 95.12 89 ASP A O 1
ATOM 712 N N . ASN A 1 90 ? -4.677 -2.055 13.953 1.00 94.25 90 ASN A N 1
ATOM 713 C CA . ASN A 1 90 ? -3.833 -3.049 14.635 1.00 94.25 90 ASN A CA 1
ATOM 714 C C . ASN A 1 90 ? -2.370 -3.036 14.154 1.00 94.25 90 ASN A C 1
ATOM 716 O O . ASN A 1 90 ? -1.481 -3.484 14.875 1.00 94.25 90 ASN A O 1
ATOM 720 N N . MET A 1 91 ? -2.113 -2.530 12.945 1.00 94.56 91 MET A N 1
ATOM 721 C CA . MET A 1 91 ? -0.772 -2.339 12.381 1.00 94.56 91 MET A CA 1
ATOM 722 C C . MET A 1 91 ? -0.216 -0.928 12.641 1.00 94.56 91 MET A C 1
ATOM 724 O O . MET A 1 91 ? 0.831 -0.573 12.100 1.00 94.56 91 MET A O 1
ATOM 728 N N . ASN A 1 92 ? -0.907 -0.121 13.455 1.00 92.94 92 ASN A N 1
ATOM 729 C CA . ASN A 1 92 ? -0.627 1.295 13.697 1.00 92.94 92 ASN A CA 1
ATOM 730 C C . ASN A 1 92 ? -0.662 2.164 12.422 1.00 92.94 92 ASN A C 1
ATOM 732 O O . ASN A 1 92 ? -0.005 3.201 12.335 1.00 92.94 92 ASN A O 1
ATOM 736 N N . ILE A 1 93 ? -1.449 1.745 11.430 1.00 95.25 93 ILE A N 1
ATOM 737 C CA . ILE A 1 93 ? -1.737 2.506 10.215 1.00 95.25 93 ILE A CA 1
ATOM 738 C C . ILE A 1 93 ? -3.106 3.169 10.415 1.00 95.25 93 ILE A C 1
ATOM 740 O O . ILE A 1 93 ? -4.139 2.668 9.979 1.00 95.25 93 ILE A O 1
ATOM 744 N N . ASN A 1 94 ? -3.121 4.296 11.124 1.00 94.88 94 ASN A N 1
ATOM 745 C CA . ASN A 1 94 ? -4.324 5.081 11.427 1.00 94.88 94 ASN A CA 1
ATOM 746 C C . ASN A 1 94 ? -4.091 6.577 11.166 1.00 94.88 94 ASN A C 1
ATOM 748 O O . ASN A 1 94 ? -2.953 7.004 10.955 1.00 94.88 94 ASN A O 1
ATOM 752 N N . SER A 1 95 ? -5.168 7.373 11.161 1.00 95.19 95 SER A N 1
ATOM 753 C CA . SER A 1 95 ? -5.095 8.812 10.872 1.00 95.19 95 SER A CA 1
ATOM 754 C C . SER A 1 95 ? -4.071 9.512 11.768 1.00 95.19 95 SER A C 1
ATOM 756 O O . SER A 1 95 ? -3.239 10.262 11.258 1.00 95.19 95 SER A O 1
ATOM 758 N N . LEU A 1 96 ? -4.075 9.230 13.075 1.00 96.12 96 LEU A N 1
ATOM 759 C CA . LEU A 1 96 ? -3.149 9.847 14.023 1.00 96.12 96 LEU A CA 1
ATOM 760 C C . LEU A 1 96 ? -1.684 9.553 13.674 1.00 96.12 96 LEU A C 1
ATOM 762 O O . LEU A 1 96 ? -0.886 10.475 13.548 1.00 96.12 96 LEU A O 1
ATOM 766 N N . ALA A 1 97 ? -1.324 8.285 13.469 1.00 94.25 97 ALA A N 1
ATOM 767 C CA . ALA A 1 97 ? 0.051 7.899 13.155 1.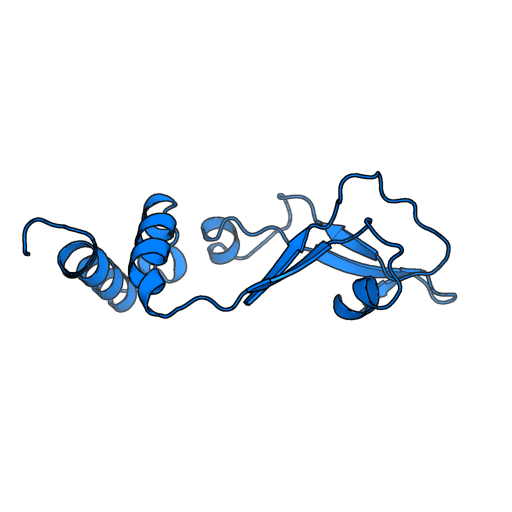00 94.25 97 ALA A CA 1
ATOM 768 C C . ALA A 1 97 ? 0.533 8.465 11.803 1.00 94.25 97 ALA A C 1
ATOM 770 O O . ALA A 1 97 ? 1.730 8.707 11.617 1.00 94.25 97 ALA A O 1
ATOM 771 N N . LEU A 1 98 ? -0.389 8.681 10.858 1.00 94.31 98 LEU A N 1
ATOM 772 C CA . LEU A 1 98 ? -0.095 9.210 9.527 1.00 94.31 98 LEU A CA 1
ATOM 773 C C . LEU A 1 98 ? -0.013 10.737 9.475 1.00 94.31 98 LEU A C 1
ATOM 775 O O . LEU A 1 98 ? 0.771 11.259 8.684 1.00 94.31 98 LEU A O 1
ATOM 779 N N . PHE A 1 99 ? -0.816 11.461 10.247 1.00 94.06 99 PHE A N 1
ATOM 780 C CA . PHE A 1 99 ? -0.940 12.914 10.094 1.00 94.06 99 PHE A CA 1
ATOM 781 C C . PHE A 1 99 ? -0.485 13.709 11.312 1.00 94.06 99 PHE A C 1
ATOM 783 O O . PHE A 1 99 ? -0.009 14.823 11.117 1.00 94.06 99 PHE A O 1
ATOM 790 N N . ASP A 1 100 ? -0.548 13.129 12.511 1.00 93.56 100 ASP A N 1
ATOM 791 C CA . ASP A 1 100 ? -0.080 13.735 13.763 1.00 93.56 100 ASP A CA 1
ATOM 792 C C . ASP A 1 100 ? -0.693 15.125 14.020 1.00 93.56 100 ASP A C 1
ATOM 794 O O . ASP A 1 100 ? -0.010 16.131 14.203 1.00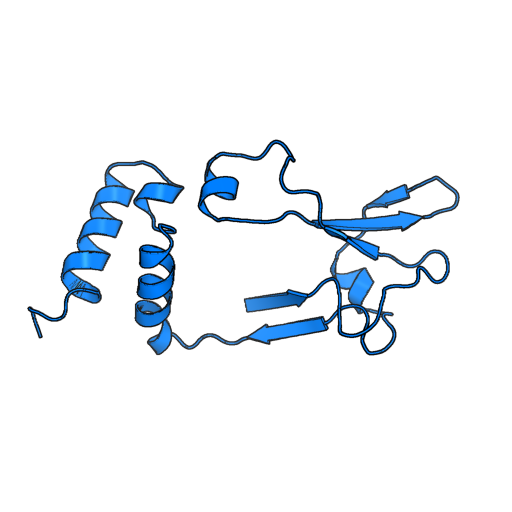 93.56 100 ASP A O 1
ATOM 798 N N . THR A 1 101 ? -2.023 15.184 13.966 1.00 96.69 101 THR A N 1
ATOM 799 C CA . THR A 1 101 ? -2.822 16.399 14.179 1.00 96.69 101 THR A CA 1
ATOM 800 C C . THR A 1 101 ? -3.940 16.139 15.181 1.00 96.69 101 THR A C 1
ATOM 802 O O . THR A 1 101 ? -4.354 15.000 15.385 1.00 96.69 101 THR A O 1
ATOM 805 N N . GLU A 1 102 ? -4.484 17.197 15.778 1.00 97.19 102 GLU A N 1
ATOM 806 C CA . GLU A 1 102 ? -5.617 17.077 16.703 1.00 97.19 102 GLU A CA 1
ATOM 807 C C . GLU A 1 102 ? -6.860 16.479 16.021 1.00 97.19 102 GLU A C 1
ATOM 809 O O . GLU A 1 102 ? -7.485 15.564 16.554 1.00 97.19 102 GLU A O 1
ATOM 814 N N . ASP A 1 103 ? -7.154 16.896 14.788 1.00 97.38 103 ASP A N 1
ATOM 815 C CA . ASP A 1 103 ? -8.250 16.319 14.003 1.00 97.38 103 ASP A CA 1
ATOM 816 C C . ASP A 1 103 ? -8.049 14.815 13.762 1.00 97.38 103 ASP A C 1
ATOM 818 O O . ASP A 1 103 ? -8.976 14.019 13.912 1.00 97.38 103 ASP A O 1
ATOM 822 N N . SER A 1 104 ? -6.820 14.393 13.449 1.00 96.31 104 SER A N 1
ATOM 823 C CA . SER A 1 104 ? -6.520 12.982 13.182 1.00 96.31 104 SER A CA 1
ATOM 824 C C . SER A 1 104 ? -6.500 12.125 14.455 1.00 96.31 104 SER A C 1
ATOM 826 O O . SER A 1 104 ? -6.830 10.933 14.401 1.00 96.31 104 SER A O 1
ATOM 828 N N . LEU A 1 105 ? -6.200 12.727 15.613 1.00 96.81 105 LEU A N 1
ATOM 829 C CA . LEU A 1 105 ? -6.437 12.128 16.927 1.00 96.81 105 LEU A CA 1
ATOM 830 C C . LEU A 1 105 ? -7.933 11.875 17.137 1.00 96.81 105 LEU A C 1
ATOM 832 O O . LEU A 1 105 ? -8.317 10.745 17.441 1.00 96.81 105 LEU A O 1
ATOM 836 N N . MET A 1 106 ? -8.771 12.894 16.931 1.00 97.19 106 MET A N 1
ATOM 837 C CA . MET A 1 106 ? -10.222 12.784 17.106 1.00 97.19 106 MET A CA 1
ATOM 838 C C . MET A 1 106 ? -10.832 11.730 16.179 1.00 97.19 106 MET A C 1
ATOM 840 O O . MET A 1 106 ? -11.613 10.896 16.635 1.00 97.19 106 MET A O 1
ATOM 844 N N . GLU A 1 107 ? -10.428 11.691 14.907 1.00 96.00 107 GLU A N 1
ATOM 845 C CA . GLU A 1 107 ? -10.840 10.642 13.966 1.00 96.00 107 GLU A CA 1
ATOM 846 C C . GLU A 1 107 ? -10.485 9.236 14.463 1.00 96.00 107 GLU A C 1
ATOM 848 O O . GLU A 1 107 ? -11.301 8.317 14.381 1.00 96.00 107 GLU A O 1
ATOM 853 N N . THR A 1 108 ? -9.273 9.066 14.996 1.00 96.38 108 THR A N 1
ATOM 854 C CA . THR A 1 108 ? -8.790 7.769 15.486 1.00 96.38 108 THR A CA 1
ATOM 855 C C . THR A 1 108 ? -9.561 7.325 16.731 1.00 96.38 108 THR A C 1
ATOM 857 O O . THR A 1 108 ? -9.947 6.159 16.827 1.00 96.38 108 THR A O 1
ATOM 860 N N . VAL A 1 109 ? -9.837 8.244 17.663 1.00 95.75 109 VAL A N 1
ATOM 861 C CA . VAL A 1 109 ? -10.671 7.974 18.848 1.00 95.75 109 VAL A CA 1
ATOM 862 C C . VAL A 1 109 ? -12.083 7.583 18.425 1.00 95.75 109 VAL A C 1
ATOM 864 O O . VAL A 1 109 ? -12.594 6.559 18.870 1.00 95.75 109 VAL A O 1
ATOM 867 N N . VAL A 1 110 ? -12.694 8.343 17.512 1.00 95.38 110 VAL A N 1
ATOM 868 C CA . VAL A 1 110 ? -14.046 8.056 17.020 1.00 95.38 110 VAL A CA 1
ATOM 869 C C . VAL A 1 110 ? -14.111 6.683 16.354 1.00 95.38 110 VAL A C 1
ATOM 871 O O . VAL A 1 110 ? -15.026 5.910 16.633 1.00 95.38 110 VAL A O 1
ATOM 874 N N . LEU A 1 111 ? -13.136 6.353 15.501 1.00 94.31 111 LEU A N 1
ATOM 875 C CA . LEU A 1 111 ? -13.042 5.038 14.872 1.00 94.31 111 LEU A CA 1
ATOM 876 C C . LEU A 1 111 ? -13.020 3.923 15.927 1.00 94.31 111 LEU A C 1
ATOM 878 O O . LEU A 1 111 ? -13.807 2.980 15.841 1.00 94.31 111 LEU A O 1
ATOM 882 N N . ARG A 1 112 ? -12.140 4.034 16.926 1.00 94.88 112 ARG A N 1
ATOM 883 C CA . ARG A 1 112 ? -11.956 3.001 17.951 1.00 94.88 112 ARG A CA 1
ATOM 884 C C . ARG A 1 112 ? -13.193 2.818 18.818 1.00 94.88 112 ARG A C 1
ATOM 886 O O . ARG A 1 112 ? -13.677 1.694 18.935 1.00 94.88 112 ARG A O 1
ATOM 893 N N . GLU A 1 113 ? -13.736 3.907 19.348 1.00 94.19 113 GLU A N 1
ATOM 894 C CA . GLU A 1 113 ? -14.830 3.840 20.317 1.00 94.19 113 GLU A CA 1
ATOM 895 C C . GLU A 1 113 ? -16.180 3.512 19.680 1.00 94.19 113 GLU A C 1
ATOM 897 O O . GLU A 1 113 ? -16.932 2.705 20.218 1.00 94.19 113 GLU A O 1
ATOM 902 N N . PHE A 1 114 ? -16.490 4.091 18.518 1.00 92.75 114 PHE A N 1
ATOM 903 C CA . PHE A 1 114 ? -17.823 3.944 17.926 1.00 92.75 114 PHE A CA 1
ATOM 904 C C . PHE A 1 114 ? -17.924 2.834 16.881 1.00 92.75 114 PHE A C 1
ATOM 906 O O . PHE A 1 114 ? -19.029 2.375 16.602 1.00 92.75 114 PHE A O 1
ATOM 913 N N . TYR A 1 115 ? -16.808 2.406 16.279 1.00 90.38 115 TYR A N 1
ATOM 914 C CA . TYR A 1 115 ? -16.844 1.434 15.180 1.00 90.38 115 TYR A CA 1
ATOM 915 C C . TYR A 1 115 ? -16.078 0.138 15.462 1.00 90.38 115 TYR A C 1
ATOM 917 O O . TYR A 1 115 ? -16.436 -0.896 14.894 1.00 90.38 115 TYR A O 1
ATOM 925 N N . LEU A 1 116 ? -15.025 0.158 16.291 1.00 90.94 116 LEU A N 1
ATOM 926 C CA . LEU A 1 116 ? -14.198 -1.032 16.550 1.00 90.94 116 LEU A CA 1
ATOM 927 C C . LEU A 1 116 ? -14.528 -1.731 17.874 1.00 90.94 116 LEU A C 1
ATOM 929 O O . LEU A 1 116 ? -14.472 -2.969 17.927 1.00 90.94 116 LEU A O 1
ATOM 933 N N . ASN A 1 117 ? -14.873 -0.965 18.911 1.00 86.31 117 ASN A N 1
ATOM 934 C CA . ASN A 1 117 ? -15.305 -1.473 20.208 1.00 86.31 117 ASN A CA 1
ATOM 935 C C . ASN A 1 117 ? -16.742 -2.007 20.113 1.00 86.31 117 ASN A C 1
ATOM 937 O O . ASN A 1 117 ? -17.669 -1.311 19.713 1.00 86.31 117 ASN A O 1
ATOM 941 N N . LYS A 1 118 ? -16.926 -3.283 20.470 1.00 63.94 118 LYS A N 1
ATOM 942 C CA . LYS A 1 118 ? -18.223 -3.982 20.406 1.00 63.94 118 LYS A CA 1
ATOM 943 C C . LYS A 1 118 ? -19.088 -3.803 21.658 1.00 63.94 118 LYS A C 1
ATOM 945 O O . LYS A 1 118 ? -20.153 -4.393 21.721 1.00 63.94 118 LYS A O 1
ATOM 950 N N . GLU A 1 119 ? -18.653 -3.029 22.651 1.00 57.59 119 GLU A N 1
ATOM 951 C CA . GLU A 1 119 ? -19.385 -2.896 23.924 1.00 57.59 119 GLU A CA 1
ATOM 952 C C . GLU A 1 119 ? -20.578 -1.921 23.866 1.00 57.59 119 GLU A C 1
ATOM 954 O O . GLU A 1 119 ? -21.241 -1.688 24.876 1.00 57.59 119 GLU A O 1
ATOM 959 N N . HIS A 1 120 ? -20.881 -1.352 22.695 1.00 50.47 120 HIS A N 1
ATOM 960 C CA . HIS A 1 120 ? -21.964 -0.376 22.500 1.00 50.47 120 HIS A CA 1
ATOM 961 C C . HIS A 1 120 ? -23.001 -0.774 21.429 1.00 50.47 120 HIS A C 1
ATOM 963 O O . HIS A 1 120 ? -23.779 0.073 20.988 1.00 50.47 120 HIS A O 1
ATOM 969 N N . LEU A 1 121 ? -23.050 -2.055 21.043 1.00 44.88 121 LEU A N 1
ATOM 970 C CA . LEU A 1 121 ? -24.105 -2.670 20.217 1.00 44.88 121 LEU A CA 1
ATOM 971 C C . LEU A 1 121 ? -24.629 -3.936 20.897 1.00 44.88 121 LEU A C 1
ATOM 973 O O . LEU A 1 121 ? -25.853 -4.173 20.801 1.00 44.88 121 LEU A O 1
#

Foldseek 3Di:
DKDKDQAFPDDDDDDAFAKHKDWDDPPPDDDQLCVLVVDIDIFIWTQDPVGIDGDDPVRNVVDDDPTRMDMDDDDDDPVCVLVVQLVCVVSVNAQCSNPVDPVRVVVVVCSCPPRVDPPPD

pLDDT: mean 85.03, std 12.05, range [44.88, 97.38]

Sequence (121 aa):
MYAYIEWGSQGKTQVGNAPIITSLPGNVPSHRRHYVQQSEYTICAEKTKQGVMYMLHENAFAGAEEGENLLWKFTLPISERINVLKILDNMNINSLALFDTEDSLMETVVLREFYLNKEHL